Protein AF-A0A9D6V5T3-F1 (afdb_monomer_lite)

Foldseek 3Di:
DVVLLVVLLVLLLVCLVLLDPDPRNLVVLLVVQLVVLVVVLVVVVVVVVVVCVVVPPDDDPVVVVVCVVVVVVVSVVVSVVSSCVSSVSSSVSSVVND

Sequence (98 aa):
MIWNHVLQATFGYLACDALQWSRSGILLCALVTSALQGIDTFRFYKGLRNRFASDFVAVEDGRFAAFQRESLYKFGQLFVFKVLWYGGISMAVATIAR

Organism: NCBI:txid2358

pLDDT: mean 82.45, std 11.68, range [53.53, 94.19]

Secondary structure (DSSP, 8-state):
-HHHHHHHHHHHHHTTTT--SSHHHHHHHHHHHHHHHHHHHHHHHHHHHHHHHHH-TTS-HHHHHHHHHHHHHHHHHHHHHHHHHHHHHHHHHHHH--

Structure (mmCIF, N/CA/C/O backbone):
data_AF-A0A9D6V5T3-F1
#
_entry.id   AF-A0A9D6V5T3-F1
#
loop_
_atom_site.group_PDB
_atom_site.id
_atom_site.type_symbol
_atom_site.label_atom_id
_atom_site.label_alt_id
_atom_site.label_comp_id
_atom_site.label_asym_id
_atom_site.label_entity_id
_atom_site.label_seq_id
_atom_site.pdbx_PDB_ins_code
_atom_site.Cartn_x
_atom_site.Cartn_y
_atom_site.Cartn_z
_atom_site.occupancy
_atom_site.B_iso_or_equiv
_atom_site.auth_seq_id
_atom_site.auth_comp_id
_atom_site.auth_asym_id
_atom_site.auth_atom_id
_atom_site.pdbx_PDB_model_num
ATOM 1 N N . MET A 1 1 ? 5.538 5.914 9.485 1.00 68.38 1 MET A N 1
ATOM 2 C CA . MET A 1 1 ? 5.090 6.394 8.153 1.00 68.38 1 MET A CA 1
ATOM 3 C C . MET A 1 1 ? 6.216 6.475 7.123 1.00 68.38 1 MET A C 1
ATOM 5 O O . MET A 1 1 ? 5.943 6.170 5.967 1.00 68.38 1 MET A O 1
ATOM 9 N N . ILE A 1 2 ? 7.455 6.838 7.494 1.00 81.62 2 ILE A N 1
ATOM 10 C CA . ILE A 1 2 ? 8.585 6.881 6.539 1.00 81.62 2 ILE A CA 1
ATOM 11 C C . ILE A 1 2 ? 8.891 5.497 5.934 1.00 81.62 2 ILE A C 1
ATOM 13 O O . ILE A 1 2 ? 9.047 5.373 4.726 1.00 81.62 2 ILE A O 1
ATOM 17 N N . TRP A 1 3 ? 8.827 4.438 6.750 1.00 84.50 3 TRP A N 1
ATOM 18 C CA . TRP A 1 3 ? 9.043 3.056 6.312 1.00 84.50 3 TRP A CA 1
ATOM 19 C C . TRP A 1 3 ? 8.080 2.596 5.213 1.00 84.50 3 TRP A C 1
ATOM 21 O O . TRP A 1 3 ? 8.497 1.874 4.317 1.00 84.50 3 TRP A O 1
ATOM 31 N N . ASN A 1 4 ? 6.831 3.074 5.208 1.00 85.81 4 ASN A N 1
ATOM 32 C CA . ASN A 1 4 ? 5.872 2.731 4.153 1.00 85.81 4 ASN A CA 1
ATOM 33 C C . ASN A 1 4 ? 6.258 3.366 2.814 1.00 85.81 4 ASN A C 1
ATOM 35 O O . ASN A 1 4 ? 6.024 2.763 1.777 1.00 85.81 4 ASN A O 1
ATOM 39 N N . HIS A 1 5 ? 6.867 4.556 2.831 1.00 87.00 5 HIS A N 1
ATOM 40 C CA . HIS A 1 5 ? 7.370 5.191 1.611 1.00 87.00 5 HIS A CA 1
ATOM 41 C C . HIS A 1 5 ? 8.572 4.422 1.068 1.00 87.00 5 HIS A C 1
ATOM 43 O O . HIS A 1 5 ? 8.597 4.104 -0.113 1.00 87.00 5 HIS A O 1
ATOM 49 N N . VAL A 1 6 ? 9.516 4.058 1.943 1.00 91.00 6 VAL A N 1
ATOM 50 C CA . VAL A 1 6 ? 10.692 3.259 1.567 1.00 91.00 6 VAL A CA 1
ATOM 51 C C . VAL A 1 6 ? 10.267 1.908 0.994 1.00 91.00 6 VAL A C 1
ATOM 53 O O . VAL A 1 6 ? 10.684 1.564 -0.101 1.00 91.00 6 VAL A O 1
ATOM 56 N N . LEU A 1 7 ? 9.378 1.174 1.670 1.00 89.69 7 LEU A N 1
ATOM 57 C CA . LEU A 1 7 ? 8.903 -0.132 1.199 1.00 89.69 7 LEU A CA 1
ATOM 58 C C . LEU A 1 7 ? 8.217 -0.055 -0.170 1.00 89.69 7 LEU A C 1
ATOM 60 O O . LEU A 1 7 ? 8.464 -0.901 -1.022 1.00 89.69 7 LEU A O 1
ATOM 64 N N . GLN A 1 8 ? 7.375 0.954 -0.393 1.00 90.56 8 GLN A N 1
ATOM 65 C CA . GLN A 1 8 ? 6.641 1.111 -1.653 1.00 90.56 8 GLN A CA 1
ATOM 66 C C . GLN A 1 8 ? 7.547 1.611 -2.782 1.00 90.56 8 GLN A C 1
ATOM 68 O O . GLN A 1 8 ? 7.368 1.197 -3.926 1.00 90.56 8 GLN A O 1
ATOM 73 N N . ALA A 1 9 ? 8.551 2.435 -2.469 1.00 89.38 9 ALA A N 1
ATOM 74 C CA . ALA A 1 9 ? 9.580 2.836 -3.420 1.00 89.38 9 ALA A CA 1
ATOM 75 C C . ALA A 1 9 ? 10.469 1.646 -3.812 1.00 89.38 9 ALA A C 1
ATOM 77 O O . ALA A 1 9 ? 10.657 1.393 -4.997 1.00 89.38 9 ALA A O 1
ATOM 78 N N . THR A 1 10 ? 10.938 0.856 -2.841 1.00 91.25 10 THR A N 1
ATOM 79 C CA . THR A 1 10 ? 11.708 -0.367 -3.104 1.00 91.25 10 THR A CA 1
ATOM 80 C C . THR A 1 10 ? 10.887 -1.377 -3.900 1.00 91.25 10 THR A C 1
ATOM 82 O O . THR A 1 10 ? 11.398 -1.957 -4.850 1.00 91.25 10 THR A O 1
ATOM 85 N N . PHE A 1 11 ? 9.606 -1.564 -3.568 1.00 91.12 11 PHE A N 1
ATOM 86 C CA . PHE A 1 11 ? 8.713 -2.418 -4.351 1.00 91.12 11 PHE A CA 1
ATOM 87 C C . PHE A 1 11 ? 8.549 -1.904 -5.787 1.00 91.12 11 PHE A C 1
ATOM 89 O O . PHE A 1 11 ? 8.684 -2.682 -6.724 1.00 91.12 11 PHE A O 1
ATOM 96 N N . GLY A 1 12 ? 8.335 -0.595 -5.963 1.00 89.62 12 GLY A N 1
ATOM 97 C CA . GLY A 1 12 ? 8.276 0.053 -7.275 1.00 89.62 12 GLY A CA 1
ATOM 98 C C . GLY A 1 12 ? 9.533 -0.182 -8.114 1.00 89.62 12 GLY A C 1
ATOM 99 O O . GLY A 1 12 ? 9.441 -0.516 -9.290 1.00 89.62 12 GLY A O 1
ATOM 100 N N . TYR A 1 13 ? 10.702 -0.063 -7.485 1.00 92.06 13 TYR A N 1
ATOM 101 C CA . TYR A 1 13 ? 11.997 -0.292 -8.118 1.00 92.06 13 TYR A CA 1
ATOM 102 C C . TYR A 1 13 ? 12.206 -1.763 -8.508 1.00 92.06 13 TYR A C 1
ATOM 104 O O . TYR A 1 13 ? 12.567 -2.052 -9.642 1.00 92.06 13 TYR A O 1
ATOM 112 N N . LEU A 1 14 ? 11.940 -2.703 -7.594 1.00 91.38 14 LEU A N 1
ATOM 113 C CA . LEU A 1 14 ? 12.144 -4.139 -7.831 1.00 91.38 14 LEU A CA 1
ATOM 114 C C . LEU A 1 14 ? 11.125 -4.746 -8.804 1.00 91.38 14 LEU A C 1
ATOM 116 O O . LEU A 1 14 ? 11.426 -5.732 -9.469 1.00 91.38 14 LEU A O 1
ATOM 120 N N . ALA A 1 15 ? 9.917 -4.186 -8.871 1.00 89.38 15 ALA A N 1
ATOM 121 C CA . ALA A 1 15 ? 8.841 -4.648 -9.741 1.00 89.38 15 ALA A CA 1
ATOM 122 C C . ALA A 1 15 ? 8.633 -3.727 -10.958 1.00 89.38 15 ALA A C 1
ATOM 124 O O . ALA A 1 15 ? 7.529 -3.688 -11.505 1.00 89.38 15 ALA A O 1
ATOM 125 N N . CYS A 1 16 ? 9.662 -2.988 -11.389 1.00 90.00 16 CYS A N 1
ATOM 126 C CA . CYS A 1 16 ? 9.555 -1.974 -12.444 1.00 90.00 16 CYS A CA 1
ATOM 127 C C . CYS A 1 16 ? 9.019 -2.525 -13.781 1.00 90.00 16 CYS A C 1
ATOM 129 O O . CYS A 1 16 ? 8.261 -1.841 -14.474 1.00 90.00 16 CYS A O 1
ATOM 131 N N . ASP A 1 17 ? 9.319 -3.783 -14.116 1.00 88.19 17 ASP A N 1
ATOM 132 C CA . ASP A 1 17 ? 8.813 -4.446 -15.325 1.00 88.19 17 ASP A CA 1
ATOM 133 C C . ASP A 1 17 ? 7.337 -4.850 -15.217 1.00 88.19 17 ASP A C 1
ATOM 135 O O . ASP A 1 17 ? 6.597 -4.791 -16.203 1.00 88.19 17 ASP A O 1
ATOM 139 N N . ALA A 1 18 ? 6.890 -5.221 -14.013 1.00 86.94 18 ALA A N 1
ATOM 140 C CA . ALA A 1 18 ? 5.522 -5.661 -13.737 1.00 86.94 18 ALA A CA 1
ATOM 141 C C . ALA A 1 18 ? 4.558 -4.484 -13.496 1.00 86.94 18 ALA A C 1
ATOM 143 O O . ALA A 1 18 ? 3.372 -4.561 -13.826 1.00 86.94 18 ALA A O 1
ATOM 144 N N . LEU A 1 19 ? 5.058 -3.375 -12.947 1.00 87.75 19 LEU A N 1
ATOM 145 C CA . LEU A 1 19 ? 4.296 -2.166 -12.629 1.00 87.75 19 LEU A CA 1
ATOM 146 C C . LEU A 1 19 ? 4.245 -1.209 -13.824 1.00 87.75 19 LEU A C 1
ATOM 148 O O . LEU A 1 19 ? 4.805 -0.115 -13.830 1.00 87.75 19 LEU A O 1
ATOM 152 N N . GLN A 1 20 ? 3.555 -1.646 -14.871 1.00 88.12 20 GLN A N 1
ATOM 153 C CA . GLN A 1 20 ? 3.256 -0.829 -16.045 1.00 88.12 20 GLN A CA 1
ATOM 154 C C . GLN A 1 20 ? 1.957 -0.044 -15.860 1.00 88.12 20 GLN A C 1
ATOM 156 O O . GLN A 1 20 ? 1.036 -0.510 -1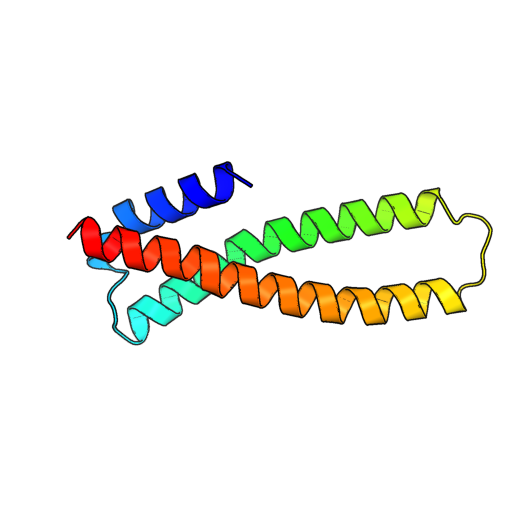5.191 1.00 88.12 20 GLN A O 1
ATOM 161 N N . TRP A 1 21 ? 1.823 1.087 -16.564 1.00 88.88 21 TRP A N 1
ATOM 162 C CA . TRP A 1 21 ? 0.558 1.823 -16.749 1.00 88.88 21 TRP A CA 1
ATOM 163 C C . TRP A 1 21 ? -0.455 1.062 -17.630 1.00 88.88 21 TRP A C 1
ATOM 165 O O . TRP A 1 21 ? -1.174 1.634 -18.446 1.00 88.88 21 TRP A O 1
ATOM 175 N N . SER A 1 22 ? -0.503 -0.257 -17.476 1.00 92.12 22 SER A N 1
ATOM 176 C CA . SER A 1 22 ? -1.485 -1.163 -18.044 1.00 92.12 22 SER A CA 1
ATOM 177 C C . SER A 1 22 ? -2.504 -1.546 -16.967 1.00 92.12 22 SER A C 1
ATOM 179 O O . SER A 1 22 ? -2.261 -1.409 -15.766 1.00 92.12 22 SER A O 1
ATOM 181 N N . ARG A 1 23 ? -3.666 -2.067 -17.381 1.00 91.38 23 ARG A N 1
ATOM 182 C CA . ARG A 1 23 ? -4.703 -2.520 -16.435 1.00 91.38 23 ARG A CA 1
ATOM 183 C C . ARG A 1 23 ? -4.169 -3.568 -15.454 1.00 91.38 23 ARG A C 1
ATOM 185 O O . ARG A 1 23 ? -4.494 -3.507 -14.274 1.00 91.38 23 ARG A O 1
ATOM 192 N N . SER A 1 24 ? -3.347 -4.503 -15.931 1.00 91.25 24 SER A N 1
ATOM 193 C CA . SER A 1 24 ? -2.752 -5.554 -15.101 1.00 91.25 24 SER A CA 1
ATOM 194 C C . SER A 1 24 ? -1.734 -5.001 -14.104 1.00 91.25 24 SER A C 1
ATOM 196 O O . SER A 1 24 ? -1.782 -5.389 -12.940 1.00 91.25 24 SER A O 1
ATOM 198 N N . GLY A 1 25 ? -0.877 -4.060 -14.514 1.00 89.31 25 GLY A N 1
ATOM 199 C CA . GLY A 1 25 ? 0.095 -3.423 -13.619 1.00 89.31 25 GLY A CA 1
ATOM 200 C C . GLY A 1 25 ? -0.572 -2.586 -12.525 1.00 89.31 25 GLY A C 1
ATOM 201 O O . GLY A 1 25 ? -0.225 -2.710 -11.351 1.00 89.31 25 GLY A O 1
ATOM 202 N N . ILE A 1 26 ? -1.608 -1.816 -12.878 1.00 92.31 26 ILE A N 1
ATOM 203 C CA . ILE A 1 26 ? -2.396 -1.033 -11.911 1.00 92.31 26 ILE A CA 1
ATOM 204 C C . ILE A 1 26 ? -3.119 -1.950 -10.916 1.00 92.31 26 ILE A C 1
ATOM 206 O O . ILE A 1 26 ? -3.100 -1.679 -9.717 1.00 92.31 26 ILE A O 1
ATOM 210 N N . LEU A 1 27 ? -3.735 -3.042 -11.383 1.00 93.06 27 LEU A N 1
ATOM 211 C CA . LEU A 1 27 ? -4.411 -4.005 -10.506 1.00 93.06 27 LEU A CA 1
ATOM 212 C C . LEU A 1 27 ? -3.430 -4.709 -9.566 1.00 93.06 27 LEU A C 1
ATOM 214 O O . LEU A 1 27 ? -3.715 -4.835 -8.377 1.00 93.06 27 LEU A O 1
ATOM 218 N N . LEU A 1 28 ? -2.269 -5.129 -10.075 1.00 92.62 28 LEU A N 1
ATOM 219 C CA . LEU A 1 28 ? -1.214 -5.729 -9.262 1.00 92.62 28 LEU A CA 1
ATOM 220 C C . LEU A 1 28 ? -0.735 -4.754 -8.180 1.00 92.62 28 LEU A C 1
ATOM 222 O O . LEU A 1 28 ? -0.654 -5.128 -7.010 1.00 92.62 28 LEU A O 1
ATOM 226 N N . CYS A 1 29 ? -0.487 -3.498 -8.557 1.00 92.94 29 CYS A N 1
ATOM 227 C CA . CYS A 1 29 ? -0.119 -2.439 -7.625 1.00 92.94 29 CYS A CA 1
ATOM 228 C C . CYS A 1 29 ? -1.188 -2.259 -6.542 1.00 92.94 29 CYS A C 1
ATOM 230 O O . CYS A 1 29 ? -0.901 -2.361 -5.351 1.00 92.94 29 CYS A O 1
ATOM 232 N N . ALA A 1 30 ? -2.447 -2.086 -6.953 1.00 91.75 30 ALA A N 1
ATOM 233 C CA . ALA A 1 30 ? -3.567 -1.902 -6.041 1.00 91.75 30 ALA A CA 1
ATOM 234 C C . ALA A 1 30 ? -3.707 -3.073 -5.059 1.00 91.75 30 ALA A C 1
ATOM 236 O O . ALA A 1 30 ? -3.919 -2.834 -3.871 1.00 91.75 30 ALA A O 1
ATOM 237 N N . LEU A 1 31 ? -3.544 -4.319 -5.514 1.00 92.75 31 LEU A N 1
ATOM 238 C CA . LEU A 1 31 ? -3.604 -5.508 -4.661 1.00 92.75 31 LEU A CA 1
ATOM 239 C C . LEU A 1 31 ? -2.480 -5.525 -3.622 1.00 92.75 31 LEU A C 1
ATOM 241 O O . LEU A 1 31 ? -2.751 -5.679 -2.429 1.00 92.75 31 LEU A O 1
ATOM 245 N N . VAL A 1 32 ? -1.231 -5.322 -4.048 1.00 91.38 32 VAL A N 1
ATOM 246 C CA . VAL A 1 32 ? -0.070 -5.354 -3.145 1.00 91.38 32 VAL A CA 1
ATOM 247 C C . VAL A 1 32 ? -0.133 -4.210 -2.137 1.00 91.38 32 VAL A C 1
ATOM 249 O O . VAL A 1 32 ? 0.024 -4.424 -0.931 1.00 91.38 32 VAL A O 1
ATOM 252 N N . THR A 1 33 ? -0.426 -2.994 -2.597 1.00 92.00 33 THR A N 1
ATOM 253 C CA . THR A 1 33 ? -0.573 -1.846 -1.707 1.00 92.00 33 THR A CA 1
ATOM 254 C C . THR A 1 33 ? -1.757 -2.037 -0.757 1.00 92.00 33 THR A C 1
ATOM 256 O O . THR A 1 33 ? -1.623 -1.735 0.427 1.00 92.00 33 THR A O 1
ATOM 259 N N . SER A 1 34 ? -2.880 -2.606 -1.207 1.00 91.62 34 SER A N 1
ATOM 260 C CA . SER A 1 34 ? -4.019 -2.918 -0.329 1.00 91.62 34 SER A CA 1
ATOM 261 C C . SER A 1 34 ? -3.655 -3.915 0.764 1.00 91.62 34 SER A C 1
ATOM 263 O O . SER A 1 34 ? -4.013 -3.696 1.920 1.00 91.62 34 SER A O 1
ATOM 265 N N . ALA A 1 35 ? -2.900 -4.967 0.442 1.00 89.62 35 ALA A N 1
ATOM 266 C CA . ALA A 1 35 ? -2.447 -5.935 1.436 1.00 89.62 35 ALA A CA 1
ATOM 267 C C . ALA A 1 35 ? -1.548 -5.276 2.498 1.00 89.62 35 ALA A C 1
ATOM 269 O O . ALA A 1 35 ? -1.786 -5.423 3.699 1.00 89.62 35 ALA A O 1
ATOM 270 N N . LEU A 1 36 ? -0.564 -4.481 2.064 1.00 87.56 36 LEU A N 1
ATOM 271 C CA . LEU A 1 36 ? 0.374 -3.802 2.963 1.00 87.56 36 LEU A CA 1
ATOM 272 C C . LEU A 1 36 ? -0.315 -2.748 3.843 1.00 87.56 36 LEU A C 1
ATOM 274 O O . LEU A 1 36 ? -0.157 -2.758 5.065 1.00 87.56 36 LEU A O 1
ATOM 278 N N . GLN A 1 37 ? -1.126 -1.864 3.254 1.00 88.38 37 GLN A N 1
ATOM 279 C CA . GLN A 1 37 ? -1.845 -0.835 4.016 1.00 88.38 37 GLN A CA 1
ATOM 280 C C . GLN A 1 37 ? -2.956 -1.434 4.886 1.00 88.38 37 GLN A C 1
ATOM 282 O O . GLN A 1 37 ? -3.321 -0.847 5.908 1.00 88.38 37 GLN A O 1
ATOM 287 N N . GLY A 1 38 ? -3.488 -2.597 4.505 1.00 85.56 38 GLY A N 1
ATOM 288 C CA . GLY A 1 38 ? -4.537 -3.300 5.235 1.00 85.56 38 GLY A CA 1
ATOM 289 C C . GLY A 1 38 ? -4.024 -3.808 6.575 1.00 85.56 38 GLY A C 1
ATOM 290 O O . GLY A 1 38 ? -4.652 -3.561 7.604 1.00 85.56 38 GLY A O 1
ATOM 291 N N . ILE A 1 39 ? -2.832 -4.417 6.584 1.00 85.25 39 ILE A N 1
ATOM 292 C CA . ILE A 1 39 ? -2.155 -4.862 7.812 1.00 85.25 39 ILE A CA 1
ATOM 293 C C . ILE A 1 39 ? -1.933 -3.678 8.760 1.00 85.25 39 ILE A C 1
ATOM 295 O O . ILE A 1 39 ? -2.269 -3.763 9.942 1.00 85.25 39 ILE A O 1
ATOM 299 N N . ASP A 1 40 ? -1.425 -2.554 8.256 1.00 80.88 40 ASP A N 1
ATOM 300 C CA . ASP A 1 40 ? -1.185 -1.363 9.077 1.00 80.88 40 ASP A CA 1
ATOM 301 C C . ASP A 1 40 ? -2.475 -0.759 9.637 1.00 80.88 40 ASP A C 1
ATOM 303 O O . ASP A 1 40 ? -2.547 -0.409 10.818 1.00 80.88 40 ASP A O 1
ATOM 307 N N . THR A 1 41 ? -3.512 -0.657 8.806 1.00 81.19 41 THR A N 1
ATOM 308 C CA . THR A 1 41 ? -4.808 -0.102 9.216 1.00 81.19 41 THR A CA 1
ATOM 309 C C . THR A 1 41 ? -5.477 -1.002 10.253 1.00 81.19 41 THR A C 1
ATOM 311 O O . THR A 1 41 ? -6.005 -0.505 11.247 1.00 81.19 41 THR A O 1
ATOM 314 N N . PHE A 1 42 ? -5.366 -2.324 10.102 1.00 83.25 42 PHE A N 1
ATOM 315 C CA . PHE A 1 42 ? -5.858 -3.286 11.082 1.00 83.25 42 PHE A CA 1
ATOM 316 C C . PHE A 1 42 ? -5.099 -3.211 12.414 1.00 83.25 42 PHE A C 1
ATOM 318 O O . PHE A 1 42 ? -5.717 -3.192 13.481 1.00 83.25 42 PHE A O 1
ATOM 325 N N . ARG A 1 43 ? -3.762 -3.116 12.380 1.00 82.25 43 ARG A N 1
ATOM 326 C CA . ARG A 1 43 ? -2.940 -2.949 13.593 1.00 82.25 43 ARG A CA 1
ATOM 327 C C . ARG A 1 43 ? -3.303 -1.669 14.337 1.00 82.25 43 ARG A C 1
ATOM 329 O O . ARG A 1 43 ? -3.448 -1.699 15.559 1.00 82.25 43 ARG A O 1
ATOM 336 N N . PHE A 1 44 ? -3.495 -0.571 13.607 1.00 79.81 44 PHE A N 1
ATOM 337 C CA . PHE A 1 44 ? -3.920 0.697 14.191 1.00 79.81 44 PHE A CA 1
ATOM 338 C C . PHE A 1 44 ? -5.325 0.599 14.793 1.00 79.81 44 PHE A C 1
ATOM 340 O O . PHE A 1 44 ? -5.519 1.002 15.936 1.00 79.81 44 PHE A O 1
ATOM 347 N N . TYR A 1 45 ? -6.281 -0.002 14.078 1.00 78.56 45 TYR A N 1
ATOM 348 C CA . TYR A 1 45 ? -7.637 -0.222 14.580 1.00 78.56 45 TYR A CA 1
ATOM 349 C C . TYR A 1 45 ? -7.645 -1.052 15.870 1.00 78.56 45 TYR A C 1
ATOM 351 O O . TYR A 1 45 ? -8.285 -0.665 16.846 1.00 78.56 45 TYR A O 1
ATOM 359 N N . LYS A 1 46 ? -6.885 -2.155 15.922 1.00 80.50 46 LYS A N 1
ATOM 360 C CA . LYS A 1 46 ? -6.755 -2.985 17.131 1.00 80.50 46 LYS A CA 1
ATOM 361 C C . LYS A 1 46 ? -6.156 -2.192 18.297 1.00 80.50 46 LYS A C 1
ATOM 363 O O . LYS A 1 46 ? -6.647 -2.294 19.417 1.00 80.50 46 LYS A O 1
ATOM 368 N N . GLY A 1 47 ? -5.131 -1.379 18.035 1.00 81.00 47 GLY A N 1
ATOM 369 C CA . GLY A 1 47 ? -4.533 -0.498 19.040 1.00 81.00 47 GLY A CA 1
ATOM 370 C C . GLY A 1 47 ? -5.514 0.550 19.568 1.00 81.00 47 GLY A C 1
ATOM 371 O O . GLY A 1 47 ? -5.601 0.753 20.777 1.00 81.00 47 GLY A O 1
ATOM 372 N N . LEU A 1 48 ? -6.292 1.168 18.675 1.00 75.88 48 LEU A N 1
ATOM 373 C CA . LEU A 1 48 ? -7.309 2.151 19.033 1.00 75.88 48 LEU A CA 1
ATOM 374 C C . LEU A 1 48 ? -8.423 1.502 19.863 1.00 75.88 48 LEU A C 1
ATOM 376 O O . LEU A 1 48 ? -8.737 1.983 20.945 1.00 75.88 48 LEU A O 1
ATOM 380 N N . ARG A 1 49 ? -8.955 0.360 19.410 1.00 74.94 49 ARG A N 1
ATOM 381 C CA . ARG A 1 49 ? -9.980 -0.406 20.130 1.00 74.94 49 ARG A CA 1
ATOM 382 C C . ARG A 1 49 ? -9.524 -0.783 21.539 1.00 74.94 49 ARG A C 1
ATOM 384 O O . ARG A 1 49 ? -10.304 -0.634 22.470 1.00 74.94 49 ARG A O 1
ATOM 391 N N . ASN A 1 50 ? -8.281 -1.238 21.698 1.00 78.19 50 ASN A N 1
ATOM 392 C CA . ASN A 1 50 ? -7.746 -1.613 23.007 1.00 78.19 50 ASN A CA 1
ATOM 393 C C . ASN A 1 50 ? -7.628 -0.412 23.959 1.00 78.19 50 ASN A C 1
ATOM 395 O O . ASN A 1 50 ? -7.935 -0.561 25.134 1.00 78.19 50 ASN A O 1
ATOM 399 N N . ARG A 1 51 ? -7.232 0.770 23.459 1.00 72.50 51 ARG A N 1
ATOM 400 C CA . ARG A 1 51 ? -7.180 2.008 24.261 1.00 72.50 51 ARG A CA 1
ATOM 401 C C . ARG A 1 51 ? -8.570 2.514 24.642 1.00 72.50 51 ARG A C 1
ATOM 403 O O . ARG A 1 51 ? -8.807 2.859 25.789 1.00 72.50 51 ARG A O 1
ATOM 410 N N . PHE A 1 52 ? -9.515 2.491 23.704 1.00 68.75 52 PHE A N 1
ATOM 411 C CA . PHE A 1 52 ? -10.901 2.856 24.006 1.00 68.75 52 PHE A CA 1
ATOM 412 C C . PHE A 1 52 ? -11.547 1.888 25.003 1.00 68.75 52 PHE A C 1
ATOM 414 O O . PHE A 1 52 ? -12.292 2.329 25.867 1.00 68.75 52 PHE A O 1
ATOM 421 N N . ALA A 1 53 ? -11.242 0.590 24.923 1.00 66.75 53 ALA A N 1
ATOM 422 C CA . ALA A 1 53 ? -11.729 -0.393 25.887 1.00 66.75 53 ALA A CA 1
ATOM 423 C C . ALA A 1 53 ? -11.146 -0.187 27.299 1.00 66.75 53 ALA A C 1
ATOM 425 O O . ALA A 1 53 ? -11.829 -0.487 28.272 1.00 66.75 53 ALA A O 1
ATOM 426 N N . SER A 1 54 ? -9.914 0.323 27.425 1.00 66.19 54 SER A N 1
ATOM 427 C CA . SER A 1 54 ? -9.310 0.620 28.730 1.00 66.19 54 SER A CA 1
ATOM 428 C C . SER A 1 54 ? -9.774 1.950 29.328 1.00 66.19 54 SER A C 1
ATOM 430 O O . SER A 1 54 ? -9.922 2.035 30.542 1.00 66.19 54 SER A O 1
ATOM 432 N N . ASP A 1 55 ? -10.029 2.967 28.499 1.00 62.66 55 ASP A N 1
ATOM 433 C CA . ASP A 1 55 ? -10.428 4.305 28.966 1.00 62.66 55 ASP A CA 1
ATOM 434 C C . ASP A 1 55 ? -11.927 4.401 29.321 1.00 62.66 55 ASP A C 1
ATOM 436 O O . ASP A 1 55 ? -12.330 5.291 30.068 1.00 62.66 55 ASP A O 1
ATOM 440 N N . PHE A 1 56 ? -12.765 3.479 28.827 1.00 54.97 56 PHE A N 1
ATOM 441 C CA . PHE A 1 56 ? -14.228 3.510 28.980 1.00 54.97 56 PHE A CA 1
ATOM 442 C C . PHE A 1 56 ? -14.805 2.293 29.718 1.00 54.97 56 PHE A C 1
ATOM 444 O O . PHE A 1 56 ? -15.799 1.711 29.296 1.00 54.97 56 PHE A O 1
ATOM 451 N N . VAL A 1 57 ? -14.258 1.948 30.884 1.00 54.94 57 VAL A N 1
ATOM 452 C CA . VAL A 1 57 ? -14.873 0.948 31.787 1.00 54.94 57 VAL A CA 1
ATOM 453 C C . VAL A 1 57 ? -16.272 1.387 32.294 1.00 54.94 57 VAL A C 1
ATOM 455 O O . VAL A 1 57 ? -16.976 0.593 32.906 1.00 54.94 57 VAL A O 1
ATOM 458 N N . ALA A 1 58 ? -16.723 2.622 32.020 1.00 55.31 58 ALA A N 1
ATOM 459 C CA . ALA A 1 58 ? -17.890 3.212 32.686 1.00 55.31 58 ALA A CA 1
ATOM 460 C C . ALA A 1 58 ? -18.972 3.882 31.804 1.00 55.31 58 ALA A C 1
ATOM 462 O O . ALA A 1 58 ? -19.901 4.444 32.378 1.00 55.31 58 ALA A O 1
ATOM 463 N N . VAL A 1 59 ? -18.921 3.874 30.460 1.00 53.53 59 VAL A N 1
ATOM 464 C CA . VAL A 1 59 ? -19.917 4.631 29.653 1.00 53.53 59 VAL A CA 1
ATOM 465 C C . VAL A 1 59 ? -20.635 3.769 28.613 1.00 53.53 59 VAL A C 1
ATOM 467 O O . VAL A 1 59 ? -20.033 3.332 27.639 1.00 53.53 59 VAL A O 1
ATOM 470 N N . GLU A 1 60 ? -21.940 3.605 28.858 1.00 57.91 60 GLU A N 1
ATOM 471 C CA . GLU A 1 60 ? -23.053 3.206 27.980 1.00 57.91 60 GLU A CA 1
ATOM 472 C C . GLU A 1 60 ? -22.703 2.708 26.561 1.00 57.91 60 GLU A C 1
ATOM 474 O O . GLU A 1 60 ? -22.306 3.477 25.676 1.00 57.91 60 GLU A O 1
ATOM 479 N N . ASP A 1 61 ? -23.013 1.430 26.317 1.00 60.31 61 ASP A N 1
ATOM 480 C CA . ASP A 1 61 ? -22.830 0.666 25.070 1.00 60.31 61 ASP A CA 1
ATOM 481 C C . ASP A 1 61 ? -23.253 1.393 23.771 1.00 60.31 61 ASP A C 1
ATOM 483 O O . ASP A 1 61 ? -22.703 1.143 22.693 1.00 60.31 61 ASP A O 1
ATOM 487 N N . GLY A 1 62 ? -24.192 2.343 23.847 1.00 58.03 62 GLY A N 1
ATOM 488 C CA . GLY A 1 62 ? -24.685 3.105 22.695 1.00 58.03 62 GLY A CA 1
ATOM 489 C C . GLY A 1 62 ? -23.664 4.069 22.072 1.00 58.03 62 GLY A C 1
ATOM 490 O O . GLY A 1 62 ? -23.617 4.208 20.846 1.00 58.03 62 GLY A O 1
ATOM 491 N N . ARG A 1 63 ? -22.802 4.714 22.874 1.00 57.66 63 ARG A N 1
ATOM 492 C CA . ARG A 1 63 ? -21.787 5.658 22.350 1.00 57.66 63 ARG A CA 1
ATOM 493 C C . ARG A 1 63 ? -20.615 4.931 21.700 1.00 57.66 63 ARG A C 1
ATOM 495 O O . ARG A 1 63 ? -20.068 5.404 20.703 1.00 57.66 63 ARG A O 1
ATOM 502 N N . PHE A 1 64 ? -20.276 3.753 22.215 1.00 64.12 64 PHE A N 1
ATOM 503 C CA . PHE A 1 64 ? -19.242 2.896 2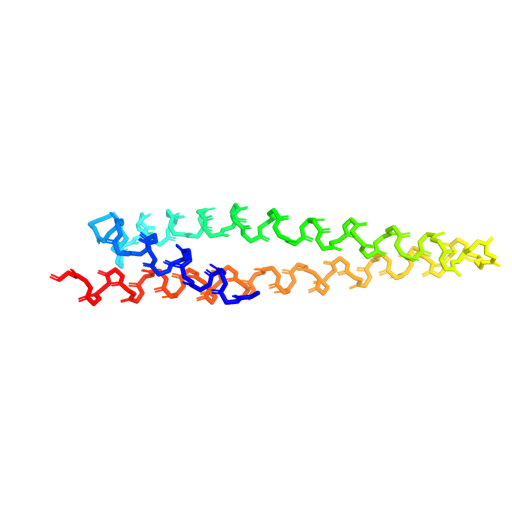1.646 1.00 64.12 64 PHE A CA 1
ATOM 504 C C . PHE A 1 64 ? -19.646 2.358 20.265 1.00 64.12 64 PHE A C 1
ATOM 506 O O . PHE A 1 64 ? -18.840 2.377 19.333 1.00 64.12 64 PHE A O 1
ATOM 513 N N . ALA A 1 65 ? -20.912 1.961 20.093 1.00 62.75 65 ALA A N 1
ATOM 514 C CA . ALA A 1 65 ? -21.442 1.514 18.805 1.00 62.75 65 ALA A CA 1
ATOM 515 C C . ALA A 1 65 ? -21.452 2.635 17.746 1.00 62.75 65 ALA A C 1
ATOM 517 O O . ALA A 1 65 ? -21.051 2.411 16.599 1.00 62.75 65 ALA A O 1
ATOM 518 N N . ALA A 1 66 ? -21.847 3.855 18.125 1.00 63.34 66 ALA A N 1
ATOM 519 C CA . ALA A 1 66 ? -21.799 5.018 17.237 1.00 63.34 66 ALA A CA 1
ATOM 520 C C . ALA A 1 66 ? -20.354 5.368 16.828 1.00 63.34 66 ALA A C 1
ATOM 522 O O . ALA A 1 66 ? -20.076 5.548 15.641 1.00 63.34 66 ALA A O 1
ATOM 523 N N . PHE A 1 67 ? -19.417 5.354 17.784 1.00 66.19 67 PHE A N 1
ATOM 524 C CA . PHE A 1 67 ? -17.990 5.558 17.526 1.00 66.19 67 PHE A CA 1
ATOM 525 C C . PHE A 1 67 ? -17.402 4.486 16.595 1.00 66.19 67 PHE A C 1
ATOM 527 O O . PHE A 1 67 ? -16.650 4.807 15.673 1.00 66.19 67 PHE A O 1
ATOM 534 N N . GLN A 1 68 ? -17.765 3.211 16.767 1.00 66.88 68 GLN A N 1
ATOM 535 C CA . GLN A 1 68 ? -17.342 2.144 15.854 1.00 66.88 68 GLN A CA 1
ATOM 536 C C . GLN A 1 68 ? -17.838 2.372 14.423 1.00 66.88 68 GLN A C 1
ATOM 538 O O . GLN A 1 68 ? -17.081 2.173 13.474 1.00 66.88 68 GLN A O 1
ATOM 543 N N . ARG A 1 69 ? -19.085 2.818 14.249 1.00 65.19 69 ARG A N 1
ATOM 544 C CA . ARG A 1 69 ? -19.663 3.047 12.918 1.00 65.19 69 ARG A CA 1
ATOM 545 C C . ARG A 1 69 ? -19.018 4.230 12.198 1.00 65.19 69 ARG A C 1
ATOM 547 O O . ARG A 1 69 ? -18.629 4.099 11.039 1.00 65.19 69 ARG A O 1
ATOM 554 N N . GLU A 1 70 ? -18.862 5.360 12.885 1.00 69.12 70 GLU A N 1
ATOM 555 C CA . GLU A 1 70 ? -18.198 6.542 12.321 1.00 69.12 70 GLU A CA 1
ATOM 556 C C . GLU A 1 70 ? -16.714 6.281 12.039 1.00 69.12 70 GLU A C 1
ATOM 558 O O . GLU A 1 70 ? -16.181 6.712 11.012 1.00 69.12 70 GLU A O 1
ATOM 563 N N . SER A 1 71 ? -16.042 5.555 12.938 1.00 70.50 71 SER A N 1
ATOM 564 C CA . SER A 1 71 ? -14.633 5.213 12.758 1.00 70.50 71 SER A CA 1
ATOM 565 C C . SER A 1 71 ? -14.433 4.268 11.578 1.00 70.50 71 SER A C 1
ATOM 567 O O . SER A 1 71 ? -13.520 4.510 10.799 1.00 70.50 71 SER A O 1
ATOM 569 N N . LEU A 1 72 ? -15.294 3.265 11.364 1.00 75.44 72 LEU A N 1
ATOM 570 C CA . LEU A 1 72 ? -15.198 2.355 10.214 1.00 75.44 72 LEU A CA 1
ATOM 571 C C . LEU A 1 72 ? -15.256 3.089 8.870 1.00 75.44 72 LEU A C 1
ATOM 573 O O . LEU A 1 72 ? -14.435 2.813 7.997 1.00 75.44 72 LEU A O 1
ATOM 577 N N . TYR A 1 73 ? -16.171 4.050 8.712 1.00 80.19 73 TYR A N 1
ATOM 578 C CA . TYR A 1 73 ? -16.257 4.845 7.484 1.00 80.19 73 TYR A CA 1
ATOM 579 C C . TYR A 1 73 ? -14.990 5.685 7.262 1.00 80.19 73 TYR A C 1
ATOM 581 O O . TYR A 1 73 ? -14.379 5.626 6.193 1.00 80.19 73 TYR A O 1
ATOM 589 N N . LYS A 1 74 ? -14.534 6.406 8.297 1.00 80.00 74 LYS A N 1
ATOM 590 C CA . LYS A 1 74 ? -13.300 7.210 8.237 1.00 80.00 74 LYS A CA 1
ATOM 591 C C . LYS A 1 74 ? -12.065 6.336 7.976 1.00 80.00 74 LYS A C 1
ATOM 593 O O . LYS A 1 74 ? -11.194 6.725 7.201 1.00 80.00 74 LYS A O 1
ATOM 598 N N . PHE A 1 75 ? -12.002 5.140 8.564 1.00 80.69 75 PHE A N 1
ATOM 599 C CA . PHE A 1 75 ? -10.937 4.163 8.323 1.00 80.69 75 PHE A CA 1
ATOM 600 C C . PHE A 1 75 ? -10.962 3.620 6.900 1.00 80.69 75 PHE A C 1
ATOM 602 O O . PHE A 1 75 ? -9.901 3.516 6.289 1.00 80.69 75 PHE A O 1
ATOM 609 N N . GLY A 1 76 ? -12.145 3.324 6.357 1.00 84.88 76 GLY A N 1
ATOM 610 C CA . GLY A 1 76 ? -12.306 2.923 4.962 1.00 84.88 76 GLY A CA 1
ATOM 611 C C . GLY A 1 76 ? -11.806 4.004 4.006 1.00 84.88 76 GLY A C 1
ATOM 612 O O . GLY A 1 76 ? -10.993 3.724 3.128 1.00 84.88 76 GLY A O 1
ATOM 613 N N . GLN A 1 77 ? -12.203 5.260 4.228 1.00 87.81 77 GLN A N 1
ATOM 614 C CA . GLN A 1 77 ? -11.736 6.391 3.425 1.00 87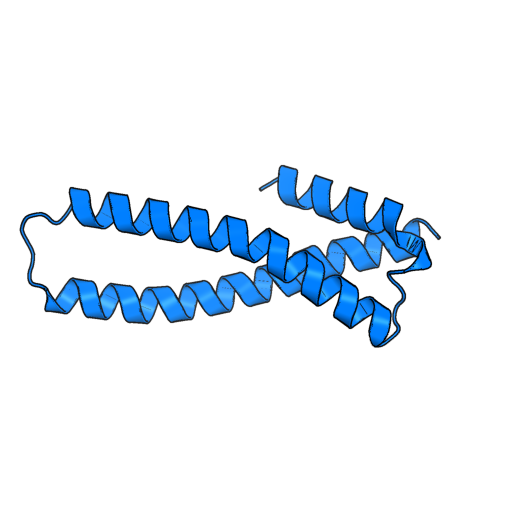.81 77 GLN A CA 1
ATOM 615 C C . GLN A 1 77 ? -10.211 6.564 3.515 1.00 87.81 77 GLN A C 1
ATOM 617 O O . GLN A 1 77 ? -9.538 6.657 2.489 1.00 87.81 77 GLN A O 1
ATOM 622 N N . LEU A 1 78 ? -9.643 6.553 4.726 1.00 87.19 78 LEU A N 1
ATOM 623 C CA . LEU A 1 78 ? -8.193 6.642 4.934 1.00 87.19 78 LEU A CA 1
ATOM 624 C C . LEU A 1 78 ? -7.439 5.483 4.276 1.00 87.19 78 LEU A C 1
ATOM 626 O O . LEU A 1 78 ? -6.354 5.688 3.735 1.00 87.19 78 LEU A O 1
ATOM 630 N N . PHE A 1 79 ? -8.002 4.277 4.312 1.00 89.00 79 PHE A N 1
ATOM 631 C CA . PHE A 1 79 ? -7.428 3.110 3.660 1.00 89.00 79 PHE A CA 1
ATOM 632 C C . PHE A 1 79 ? -7.370 3.297 2.142 1.00 89.00 79 PHE A C 1
ATOM 634 O O . PHE A 1 79 ? -6.298 3.144 1.561 1.00 89.00 79 PHE A O 1
ATOM 641 N N . VAL A 1 80 ? -8.472 3.716 1.511 1.00 90.75 80 VAL A N 1
ATOM 642 C CA . VAL A 1 80 ? -8.511 3.991 0.065 1.00 90.75 80 VAL A CA 1
ATOM 643 C C . VAL A 1 80 ? -7.488 5.062 -0.316 1.00 90.75 80 VAL A C 1
ATOM 645 O O . VAL A 1 80 ? -6.701 4.856 -1.238 1.00 90.75 80 VAL A O 1
ATOM 648 N N . PHE A 1 81 ? -7.420 6.168 0.433 1.00 92.25 81 PHE A N 1
ATOM 649 C CA . PHE A 1 81 ? -6.419 7.214 0.196 1.00 92.25 81 PHE A CA 1
ATOM 650 C C . PHE A 1 81 ? -4.987 6.693 0.312 1.00 92.25 81 PHE A C 1
ATOM 652 O O . PHE A 1 81 ? -4.146 7.024 -0.521 1.00 92.25 81 PHE A O 1
ATOM 659 N N . LYS A 1 82 ? -4.699 5.852 1.310 1.00 90.56 82 LYS A N 1
ATOM 660 C CA . LYS A 1 82 ? -3.380 5.227 1.451 1.00 90.56 82 LYS A CA 1
ATOM 661 C C . LYS A 1 82 ? -3.059 4.315 0.275 1.00 90.56 82 LYS A C 1
ATOM 663 O O . LYS A 1 82 ? -1.938 4.371 -0.217 1.00 90.56 82 LYS A O 1
ATOM 668 N N . VAL A 1 83 ? -4.005 3.495 -0.179 1.00 92.69 83 VAL A N 1
ATOM 669 C CA . VAL A 1 83 ? -3.789 2.611 -1.333 1.00 92.69 83 VAL A CA 1
ATOM 670 C C . VAL A 1 83 ? -3.473 3.421 -2.585 1.00 92.69 83 VAL A C 1
ATOM 672 O O . VAL A 1 83 ? -2.494 3.127 -3.262 1.00 92.69 83 VAL A O 1
ATOM 675 N N . LEU A 1 84 ? -4.234 4.483 -2.848 1.00 93.62 84 LEU A N 1
ATOM 676 C CA . LEU A 1 84 ? -3.993 5.361 -3.992 1.00 93.62 84 LEU A CA 1
ATOM 677 C C . LEU A 1 84 ? -2.646 6.085 -3.891 1.00 93.62 84 LEU A C 1
ATOM 679 O O . LEU A 1 84 ? -1.886 6.101 -4.855 1.00 93.62 84 LEU A O 1
ATOM 683 N N . TRP A 1 85 ? -2.323 6.644 -2.723 1.00 94.19 85 TRP A N 1
ATOM 684 C CA . TRP A 1 85 ? -1.077 7.379 -2.506 1.00 94.19 85 TRP A CA 1
ATOM 685 C C . TRP A 1 85 ? 0.154 6.484 -2.650 1.00 94.19 85 TRP A C 1
ATOM 687 O O . TRP A 1 85 ? 1.049 6.756 -3.447 1.00 94.19 85 TRP A O 1
ATOM 697 N N . TYR A 1 86 ? 0.194 5.389 -1.893 1.00 93.19 86 TYR A N 1
ATOM 698 C CA . TYR A 1 86 ? 1.346 4.496 -1.871 1.00 93.19 86 TYR A CA 1
ATOM 699 C C . TYR A 1 86 ? 1.474 3.674 -3.152 1.00 93.19 86 T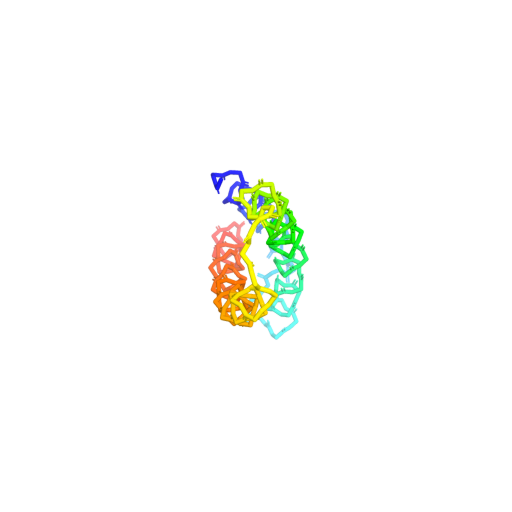YR A C 1
ATOM 701 O O . TYR A 1 86 ? 2.591 3.473 -3.618 1.00 93.19 86 TYR A O 1
ATOM 709 N N . GLY A 1 87 ? 0.354 3.273 -3.758 1.00 91.88 87 GLY A N 1
ATOM 710 C CA . GLY A 1 87 ? 0.360 2.640 -5.072 1.00 91.88 87 GLY A CA 1
ATOM 711 C C . GLY A 1 87 ? 0.842 3.608 -6.152 1.00 91.88 87 GLY A C 1
ATOM 712 O O . GLY A 1 87 ? 1.639 3.236 -7.009 1.00 91.88 87 GLY A O 1
ATOM 713 N N . GLY A 1 88 ? 0.447 4.883 -6.064 1.00 92.81 88 GLY A N 1
ATOM 714 C CA . GLY A 1 88 ? 0.965 5.951 -6.916 1.00 92.81 88 GLY A CA 1
ATOM 715 C C . GLY A 1 88 ? 2.481 6.120 -6.798 1.00 92.81 88 GLY A C 1
ATOM 716 O O . GLY A 1 88 ? 3.157 6.217 -7.818 1.00 92.81 88 GLY A O 1
ATOM 717 N N . ILE A 1 89 ? 3.032 6.073 -5.579 1.00 93.00 89 ILE A N 1
ATOM 718 C CA . ILE A 1 89 ? 4.488 6.100 -5.358 1.00 93.00 89 ILE A CA 1
ATOM 719 C C . ILE A 1 89 ? 5.166 4.912 -6.048 1.00 93.00 89 ILE A C 1
ATOM 721 O O . ILE A 1 89 ? 6.134 5.117 -6.775 1.00 93.00 89 ILE A O 1
ATOM 725 N N . SER A 1 90 ? 4.665 3.687 -5.864 1.00 93.19 90 SER A N 1
ATOM 726 C CA . SER A 1 90 ? 5.255 2.504 -6.505 1.00 93.19 90 SER A CA 1
ATOM 727 C C . SER A 1 90 ? 5.225 2.591 -8.029 1.00 93.19 90 SER A C 1
ATOM 729 O O . SER A 1 90 ? 6.229 2.292 -8.668 1.00 93.19 90 SER A O 1
ATOM 731 N N . MET A 1 91 ? 4.116 3.059 -8.607 1.00 94.19 91 MET A N 1
ATOM 732 C CA . MET A 1 91 ? 3.981 3.263 -10.055 1.00 94.19 91 MET A CA 1
ATOM 733 C C . MET A 1 91 ? 4.918 4.362 -10.572 1.00 94.19 91 MET A C 1
ATOM 735 O O . MET A 1 91 ? 5.542 4.203 -11.621 1.00 94.19 91 MET A O 1
ATOM 739 N N . ALA A 1 92 ? 5.050 5.471 -9.839 1.00 93.25 92 ALA A N 1
ATOM 740 C CA . ALA A 1 92 ? 5.948 6.564 -10.201 1.00 93.25 92 ALA A CA 1
ATOM 741 C C . ALA A 1 92 ? 7.415 6.117 -10.166 1.00 93.25 92 ALA A C 1
ATOM 743 O O . ALA A 1 92 ? 8.152 6.357 -11.119 1.00 93.25 92 ALA A O 1
ATOM 744 N N . VAL A 1 93 ? 7.828 5.405 -9.113 1.00 92.94 93 VAL A N 1
ATOM 745 C CA . VAL A 1 93 ? 9.193 4.870 -9.005 1.00 92.94 93 VAL A CA 1
ATOM 746 C C . VAL A 1 93 ? 9.466 3.834 -10.092 1.00 92.94 93 VAL A C 1
ATOM 748 O O . VAL A 1 93 ? 10.505 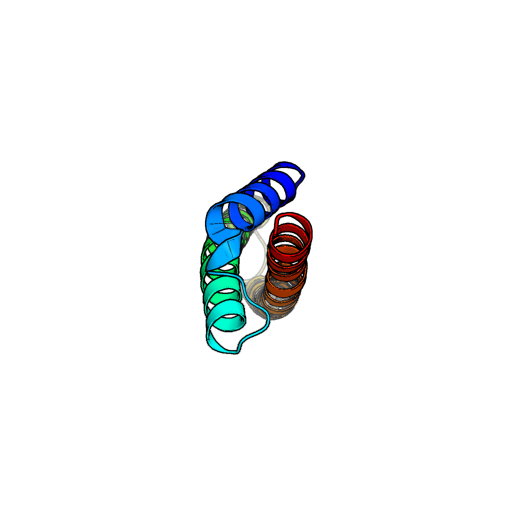3.915 -10.735 1.00 92.94 93 VAL A O 1
ATOM 751 N N . ALA A 1 94 ? 8.525 2.924 -10.362 1.00 92.75 94 ALA A N 1
ATOM 752 C CA . ALA A 1 94 ? 8.635 1.966 -11.463 1.00 92.75 94 ALA A CA 1
ATOM 753 C C . ALA A 1 94 ? 8.800 2.651 -12.830 1.00 92.75 94 ALA A C 1
ATOM 755 O O . ALA A 1 94 ? 9.517 2.149 -13.689 1.00 92.75 94 ALA A O 1
ATOM 756 N N . THR A 1 95 ? 8.159 3.810 -13.020 1.00 92.06 95 THR A N 1
ATOM 757 C CA . THR A 1 95 ? 8.274 4.610 -14.249 1.00 92.06 95 THR A CA 1
ATOM 758 C C . THR A 1 95 ? 9.642 5.281 -14.371 1.00 92.06 95 THR A C 1
ATOM 760 O O . THR A 1 95 ? 10.171 5.359 -15.469 1.00 92.06 95 THR A O 1
ATOM 763 N N . ILE A 1 96 ? 10.209 5.767 -13.262 1.00 92.69 96 ILE A N 1
ATOM 764 C CA . ILE A 1 96 ? 11.526 6.428 -13.238 1.00 92.69 96 ILE A CA 1
ATOM 765 C C . ILE A 1 96 ? 12.671 5.412 -13.355 1.00 92.69 96 ILE A C 1
ATOM 767 O O . ILE A 1 96 ? 13.720 5.727 -13.902 1.00 92.69 96 ILE A O 1
ATOM 771 N N 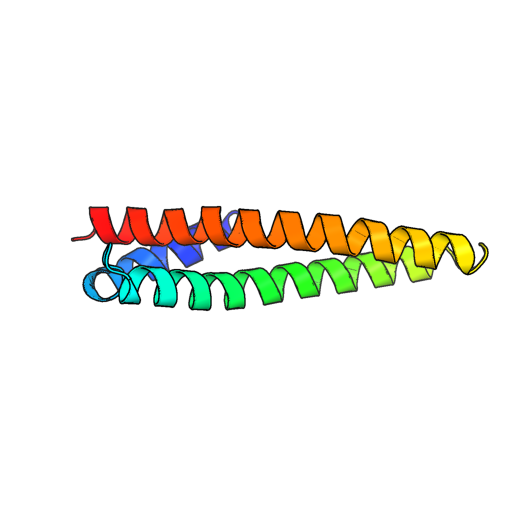. ALA A 1 97 ? 12.493 4.217 -12.792 1.00 89.38 97 ALA A N 1
ATOM 772 C CA . ALA A 1 97 ? 13.512 3.170 -12.757 1.00 89.38 97 ALA A CA 1
ATOM 773 C C . ALA A 1 97 ? 13.654 2.391 -14.076 1.00 89.38 97 ALA A C 1
ATOM 775 O O . ALA A 1 97 ? 14.576 1.586 -14.193 1.00 89.38 97 ALA A O 1
ATOM 776 N N . ARG A 1 98 ? 12.728 2.592 -15.018 1.00 81.75 98 ARG A N 1
ATOM 777 C CA . ARG A 1 98 ? 12.755 2.005 -16.358 1.00 81.75 98 ARG A CA 1
ATOM 778 C C . ARG A 1 98 ? 13.540 2.891 -17.316 1.00 81.75 98 ARG A C 1
ATOM 780 O O . ARG A 1 98 ? 14.295 2.313 -18.123 1.00 81.75 98 ARG A O 1
#

Radius of gyration: 17.34 Å; chains: 1; bounding box: 38×13×51 Å